Protein AF-A0A182SGY9-F1 (afdb_monomer)

Solvent-accessible surface area (backbone atoms only — not comparable to full-atom values): 6745 Å² total; per-residue (Å²): 107,71,70,58,49,56,53,47,51,25,61,76,68,74,33,86,80,70,82,75,78,95,70,86,82,78,58,48,47,58,57,53,61,46,77,78,48,73,33,46,42,73,57,39,40,70,78,35,72,86,53,88,77,85,48,70,60,40,77,43,67,43,76,79,42,77,45,97,60,75,47,82,40,84,84,65,85,75,90,68,86,71,57,68,69,58,49,55,50,52,55,52,50,49,56,52,50,55,52,53,55,53,66,74,75,108

Foldseek 3Di:
DVVVVLVVVCVLVVHPPDDDDPDDDPQWDFWDWDFPDKDAPVVCCVVCVSDDDPDRIDTDTHDTGTFPDTHGHDDDPDDDDDDPVVVVVRVVRRVVVVVVVVVVVD

Sequence (106 aa):
TVRELEHFYRKLYENDSIQFPTQYPSGCLLGCVAVKDCLPQEEYRKQHPNGESDSPFVFVCEEPQELPIRFPVKGDHKIYMLDSKIHQAAVKALQRLAKQNKQLED

Structure (mmCIF, N/CA/C/O backbone):
data_AF-A0A182SGY9-F1
#
_entry.id   AF-A0A182SGY9-F1
#
loop_
_atom_site.group_PDB
_atom_site.id
_atom_site.type_symbol
_atom_site.label_atom_id
_atom_site.label_alt_id
_atom_site.label_comp_id
_atom_site.label_asym_id
_atom_site.label_entity_id
_atom_site.label_seq_id
_atom_site.pdbx_PDB_ins_code
_atom_site.Cartn_x
_atom_site.Cartn_y
_atom_site.Cartn_z
_atom_site.occupancy
_atom_site.B_iso_or_equiv
_atom_site.auth_seq_id
_atom_site.auth_comp_id
_atom_site.auth_asym_id
_atom_site.auth_atom_id
_atom_site.pdbx_PDB_model_num
ATOM 1 N N . THR A 1 1 ? 8.182 -17.798 -0.888 1.00 90.31 1 THR A N 1
ATOM 2 C CA . THR A 1 1 ? 8.711 -17.287 -2.175 1.00 90.31 1 THR A CA 1
ATOM 3 C C . THR A 1 1 ? 7.640 -16.463 -2.868 1.00 90.31 1 THR A C 1
ATOM 5 O O . THR A 1 1 ? 6.483 -16.560 -2.481 1.00 90.31 1 THR A O 1
ATOM 8 N N . VAL A 1 2 ? 7.987 -15.659 -3.880 1.00 93.19 2 VAL A N 1
ATOM 9 C CA . VAL A 1 2 ? 6.994 -14.859 -4.630 1.00 93.19 2 VAL A CA 1
ATOM 10 C C . VAL A 1 2 ? 5.912 -15.749 -5.255 1.00 93.19 2 VAL A C 1
ATOM 12 O O . VAL A 1 2 ? 4.733 -15.492 -5.064 1.00 93.19 2 VAL A O 1
ATOM 15 N N . ARG A 1 3 ? 6.298 -16.861 -5.893 1.00 93.25 3 ARG A N 1
ATOM 16 C CA . ARG A 1 3 ? 5.356 -17.796 -6.539 1.00 93.25 3 ARG A CA 1
ATOM 17 C C . ARG A 1 3 ? 4.346 -18.415 -5.569 1.00 93.25 3 ARG A C 1
ATOM 19 O O . ARG A 1 3 ? 3.197 -18.634 -5.930 1.00 93.25 3 ARG A O 1
ATOM 26 N N . GLU A 1 4 ? 4.771 -18.708 -4.341 1.00 95.50 4 GLU A N 1
ATOM 27 C CA . GLU A 1 4 ? 3.866 -19.223 -3.304 1.00 95.50 4 GLU A CA 1
ATOM 28 C C . GLU A 1 4 ? 2.842 -18.167 -2.878 1.00 95.50 4 GLU A C 1
ATOM 30 O O . GLU A 1 4 ? 1.683 -18.516 -2.672 1.00 95.50 4 GLU A O 1
ATOM 35 N N . LEU A 1 5 ? 3.240 -16.889 -2.801 1.00 95.12 5 LEU A N 1
ATOM 36 C CA . LEU A 1 5 ? 2.315 -15.788 -2.516 1.00 95.12 5 LEU A CA 1
ATOM 37 C C . LEU A 1 5 ? 1.327 -15.568 -3.663 1.00 95.12 5 LEU A C 1
ATOM 39 O O . LEU A 1 5 ? 0.137 -15.434 -3.410 1.00 95.12 5 LEU A O 1
ATOM 43 N N . GLU A 1 6 ? 1.781 -15.593 -4.916 1.00 95.88 6 GLU A N 1
ATOM 44 C CA . GLU A 1 6 ? 0.884 -15.501 -6.078 1.00 95.88 6 GLU A CA 1
ATOM 45 C C . GLU A 1 6 ? -0.185 -16.607 -6.050 1.00 95.88 6 GLU A C 1
ATOM 47 O O . GLU A 1 6 ? -1.377 -16.351 -6.219 1.00 95.88 6 GLU A O 1
ATOM 52 N N . HIS A 1 7 ? 0.230 -17.848 -5.772 1.00 95.44 7 HIS A N 1
ATOM 53 C CA . HIS A 1 7 ? -0.689 -18.979 -5.634 1.00 95.44 7 HIS A CA 1
ATOM 54 C C . HIS A 1 7 ? -1.640 -18.830 -4.444 1.00 95.44 7 HIS A C 1
ATOM 56 O O . HIS A 1 7 ? -2.824 -19.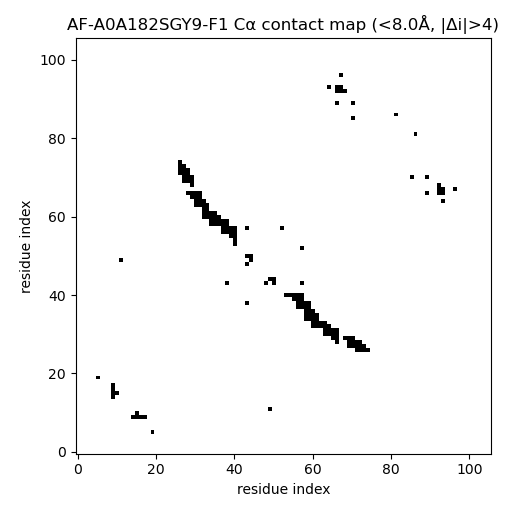146 -4.551 1.00 95.44 7 HIS A O 1
ATOM 62 N N . PHE A 1 8 ? -1.133 -18.341 -3.312 1.00 95.19 8 PHE A N 1
ATOM 63 C CA . PHE A 1 8 ? -1.940 -18.045 -2.134 1.00 95.19 8 PHE A CA 1
ATOM 64 C C . PHE A 1 8 ? -3.041 -17.027 -2.457 1.00 95.19 8 PHE A C 1
ATOM 66 O O . PHE A 1 8 ? -4.203 -17.294 -2.171 1.00 95.19 8 PHE A O 1
ATOM 73 N N . TYR A 1 9 ? -2.707 -15.919 -3.124 1.00 95.50 9 TYR A N 1
ATOM 74 C CA . TYR A 1 9 ? -3.670 -14.871 -3.467 1.00 95.50 9 TYR A CA 1
ATOM 75 C C . TYR A 1 9 ? -4.735 -15.320 -4.468 1.00 95.50 9 TYR A C 1
ATOM 77 O O . TYR A 1 9 ? -5.902 -14.970 -4.301 1.00 95.50 9 TYR A O 1
ATOM 85 N N . ARG A 1 10 ? -4.373 -16.136 -5.469 1.00 96.00 10 ARG A N 1
ATOM 86 C CA . ARG A 1 10 ? -5.366 -16.742 -6.379 1.00 96.00 10 ARG A CA 1
ATOM 87 C C . ARG A 1 10 ? -6.394 -17.571 -5.622 1.00 96.00 10 ARG A C 1
ATOM 89 O O . ARG A 1 10 ? -7.581 -17.479 -5.908 1.00 96.00 10 ARG A O 1
ATOM 96 N N . LYS A 1 11 ? -5.946 -18.346 -4.632 1.00 95.06 11 LYS A N 1
ATOM 97 C CA . LYS A 1 11 ? -6.834 -19.144 -3.780 1.00 95.06 11 LYS A CA 1
ATOM 98 C C . LYS A 1 11 ? -7.665 -18.289 -2.834 1.00 95.06 11 LYS A C 1
ATOM 100 O O . LYS A 1 11 ? -8.854 -18.540 -2.709 1.00 95.06 11 LYS A O 1
ATOM 105 N N . LEU A 1 12 ? -7.049 -17.303 -2.184 1.00 94.12 12 LEU A N 1
ATOM 106 C CA . LEU A 1 12 ? -7.710 -16.435 -1.209 1.00 94.12 12 LEU A CA 1
ATOM 107 C C . LEU A 1 12 ? -8.898 -15.686 -1.822 1.00 94.12 12 LEU A C 1
ATOM 109 O O . LEU A 1 12 ? -9.946 -15.571 -1.195 1.00 94.12 12 LEU A O 1
ATOM 113 N N . TYR A 1 13 ? -8.725 -15.196 -3.049 1.00 93.19 13 TYR A N 1
ATOM 114 C CA . TYR A 1 13 ? -9.752 -14.469 -3.793 1.00 93.19 13 TYR A CA 1
ATOM 115 C C . TYR A 1 13 ? -10.560 -15.350 -4.752 1.00 93.19 13 TYR A C 1
ATOM 117 O O . TYR A 1 13 ? -11.356 -14.816 -5.520 1.00 93.19 13 TYR A O 1
ATOM 125 N N . GLU A 1 14 ? -10.331 -16.667 -4.746 1.00 94.81 14 GLU A N 1
ATOM 126 C CA . GLU A 1 14 ? -10.980 -17.631 -5.645 1.00 94.81 14 GLU A CA 1
ATOM 127 C C . GLU A 1 14 ? -10.925 -17.200 -7.126 1.00 94.81 14 GLU A C 1
ATOM 129 O O . GLU A 1 14 ? -11.888 -17.325 -7.883 1.00 94.81 14 GLU A O 1
ATOM 134 N N . ASN A 1 15 ? -9.781 -16.653 -7.548 1.00 95.56 15 ASN A N 1
ATOM 135 C CA . ASN A 1 15 ? -9.612 -16.047 -8.861 1.00 95.56 15 ASN A CA 1
ATOM 136 C C . ASN A 1 15 ? -8.245 -16.378 -9.477 1.00 95.56 15 ASN A C 1
ATOM 138 O O . ASN A 1 15 ? -7.231 -15.734 -9.200 1.00 95.56 15 ASN A O 1
ATOM 142 N N . ASP A 1 16 ? -8.237 -17.340 -10.400 1.00 94.38 16 ASP A N 1
ATOM 143 C CA . ASP A 1 16 ? -7.026 -17.759 -11.115 1.00 94.38 16 ASP A CA 1
ATOM 144 C C . ASP A 1 16 ? -6.549 -16.750 -12.171 1.00 94.38 16 ASP A C 1
ATOM 146 O O . ASP A 1 16 ? -5.389 -16.785 -12.588 1.00 94.38 16 ASP A O 1
ATOM 150 N N . SER A 1 17 ? -7.414 -15.816 -12.580 1.00 95.81 17 SER A N 1
ATOM 151 C CA . SER A 1 17 ? -7.101 -14.791 -13.582 1.00 95.81 17 SER A CA 1
ATOM 152 C C . SER A 1 17 ? -6.367 -13.571 -13.020 1.00 95.81 17 SER A C 1
ATOM 154 O O . SER A 1 17 ? -5.984 -12.692 -13.800 1.00 95.81 17 SER A O 1
ATOM 156 N N . ILE A 1 18 ? -6.128 -13.523 -11.699 1.00 94.88 18 ILE A N 1
ATOM 157 C CA . ILE A 1 18 ? -5.337 -12.460 -11.068 1.00 94.88 18 ILE A CA 1
ATOM 158 C C . ILE A 1 18 ? -3.976 -12.369 -11.758 1.00 94.88 18 ILE A C 1
ATOM 160 O O . ILE A 1 18 ? -3.207 -13.338 -11.831 1.00 94.88 18 ILE A O 1
ATOM 164 N N . GLN A 1 19 ? -3.701 -11.170 -12.264 1.00 94.19 19 GLN A N 1
ATOM 165 C CA . GLN A 1 19 ? -2.421 -10.807 -12.842 1.00 94.19 19 GLN A CA 1
ATOM 166 C C . GLN A 1 19 ? -1.503 -10.306 -11.736 1.00 94.19 19 GLN A C 1
ATOM 168 O O . GLN A 1 19 ? -1.905 -9.502 -10.895 1.00 94.19 19 GLN A O 1
ATOM 173 N N . PHE A 1 20 ? -0.260 -10.771 -11.762 1.00 95.44 20 PHE A N 1
ATOM 174 C CA . PHE A 1 20 ? 0.769 -10.353 -10.822 1.00 95.44 20 PHE A CA 1
ATOM 175 C C . PHE A 1 20 ? 1.842 -9.533 -11.539 1.00 95.44 20 PHE A C 1
ATOM 177 O O . PHE A 1 20 ? 2.049 -9.707 -12.746 1.00 95.44 20 PHE A O 1
ATOM 184 N N . PRO A 1 21 ? 2.539 -8.638 -10.822 1.00 93.88 21 PRO A N 1
ATOM 185 C CA . PRO A 1 21 ? 3.669 -7.915 -11.381 1.00 93.88 21 PRO A CA 1
ATOM 186 C C . PRO A 1 21 ? 4.741 -8.869 -11.914 1.00 93.88 21 PRO A C 1
ATOM 188 O O . PRO A 1 21 ? 5.117 -9.839 -11.266 1.00 93.88 21 PRO A O 1
ATOM 191 N N . THR A 1 22 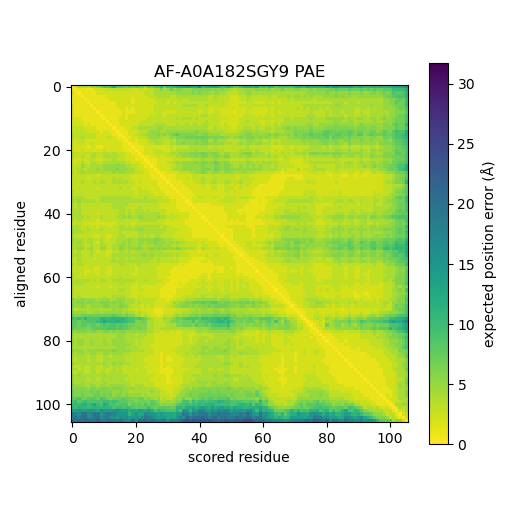? 5.317 -8.546 -13.071 1.00 91.94 22 THR A N 1
ATOM 192 C CA . THR A 1 22 ? 6.463 -9.296 -13.612 1.00 91.94 22 THR A CA 1
ATOM 193 C C . THR A 1 22 ? 7.765 -9.006 -12.861 1.00 91.94 22 THR A C 1
ATOM 195 O O . THR A 1 22 ? 8.745 -9.736 -13.012 1.00 91.94 22 THR A O 1
ATOM 198 N N . GLN A 1 23 ? 7.800 -7.927 -12.071 1.00 91.38 23 GLN A N 1
ATOM 199 C CA . GLN A 1 23 ? 8.973 -7.457 -11.336 1.00 91.38 23 GLN A CA 1
ATOM 200 C C . GLN A 1 23 ? 8.576 -6.906 -9.962 1.00 91.38 23 GLN A C 1
ATOM 202 O O . GLN A 1 23 ? 7.562 -6.223 -9.829 1.00 91.38 23 GLN A O 1
ATOM 207 N N . TYR A 1 24 ? 9.438 -7.135 -8.966 1.00 92.44 24 TYR A N 1
ATOM 208 C CA . TYR A 1 24 ? 9.270 -6.691 -7.577 1.00 92.44 24 TYR A CA 1
ATOM 209 C C . TYR A 1 24 ? 10.466 -5.821 -7.158 1.00 92.44 24 TYR A C 1
ATOM 211 O O . TYR A 1 24 ? 11.384 -6.308 -6.493 1.00 92.44 24 TYR A O 1
ATOM 219 N N . PRO A 1 25 ? 10.528 -4.554 -7.610 1.00 92.31 25 PRO A N 1
ATOM 220 C CA . PRO A 1 25 ? 11.674 -3.692 -7.349 1.00 92.31 25 PRO A CA 1
ATOM 221 C C . PRO A 1 25 ? 11.755 -3.288 -5.871 1.00 92.31 25 PRO A C 1
ATOM 223 O O . PRO A 1 25 ? 10.745 -3.066 -5.207 1.00 92.31 25 PRO A O 1
ATOM 226 N N . SER A 1 26 ? 12.977 -3.124 -5.369 1.00 92.19 26 SER A N 1
ATOM 227 C CA . SER A 1 26 ? 13.256 -2.628 -4.018 1.00 92.19 26 SER A CA 1
ATOM 228 C C . SER A 1 26 ? 13.701 -1.164 -4.036 1.00 92.19 26 SER A C 1
ATOM 230 O O . SER A 1 26 ? 14.383 -0.742 -4.968 1.00 92.19 26 SER A O 1
ATOM 232 N N . GLY A 1 27 ? 13.394 -0.403 -2.981 1.00 93.06 27 GLY A N 1
ATOM 233 C CA . GLY A 1 27 ? 13.892 0.973 -2.825 1.00 93.06 27 GLY A CA 1
ATOM 234 C C . GLY A 1 27 ? 13.231 1.992 -3.759 1.00 93.06 27 GLY A C 1
ATOM 235 O O . GLY A 1 27 ? 13.864 2.961 -4.181 1.00 93.06 27 GLY A O 1
ATOM 236 N N . CYS A 1 28 ? 11.964 1.775 -4.117 1.00 94.88 28 CYS A N 1
ATOM 237 C CA . CYS A 1 28 ? 11.199 2.720 -4.921 1.00 94.88 28 CYS A CA 1
ATOM 238 C C . CYS A 1 28 ? 9.750 2.850 -4.441 1.00 94.88 28 CYS A C 1
ATOM 240 O O . CYS A 1 28 ? 9.196 1.937 -3.829 1.00 94.88 28 CYS A O 1
ATOM 242 N N . LEU A 1 29 ? 9.152 4.009 -4.710 1.00 95.94 29 LEU A N 1
ATOM 243 C CA . LEU A 1 29 ? 7.748 4.282 -4.444 1.00 95.94 29 LEU A CA 1
ATOM 244 C C . LEU A 1 29 ? 6.900 3.620 -5.535 1.00 95.94 29 LEU A C 1
ATOM 246 O O . LEU A 1 29 ? 7.053 3.935 -6.718 1.00 95.94 29 LEU A O 1
ATOM 250 N N . LEU A 1 30 ? 6.024 2.700 -5.127 1.00 95.38 30 LEU A N 1
ATOM 251 C CA . LEU A 1 30 ? 5.213 1.891 -6.042 1.00 95.38 30 LEU A CA 1
ATOM 252 C C . LEU A 1 30 ? 3.882 2.546 -6.408 1.00 95.38 30 LEU A C 1
ATOM 254 O O . LEU A 1 30 ? 3.431 2.405 -7.540 1.00 95.38 30 LEU A O 1
ATOM 258 N N . GLY A 1 31 ? 3.258 3.240 -5.461 1.00 96.06 31 GLY A N 1
ATOM 259 C CA . GLY A 1 31 ? 1.869 3.663 -5.568 1.00 96.06 31 GLY A CA 1
ATOM 260 C C . GLY A 1 31 ? 1.354 4.281 -4.276 1.00 96.06 31 GLY A C 1
ATOM 261 O O . GLY A 1 31 ? 2.139 4.655 -3.400 1.00 96.06 31 GLY A O 1
ATOM 262 N N . CYS A 1 32 ? 0.036 4.352 -4.154 1.00 96.56 32 CYS A N 1
ATOM 263 C CA . CYS A 1 32 ? -0.652 4.737 -2.931 1.00 96.56 32 CYS A CA 1
ATOM 264 C C . CYS A 1 32 ? -1.951 3.950 -2.750 1.00 96.56 32 CYS A C 1
ATOM 266 O O . CYS A 1 32 ? -2.472 3.345 -3.684 1.00 96.56 32 CYS A O 1
ATOM 268 N N . VAL A 1 33 ? -2.453 3.978 -1.522 1.00 97.88 33 VAL A N 1
ATOM 269 C CA . VAL A 1 33 ? -3.747 3.434 -1.111 1.00 97.88 33 VAL A CA 1
ATOM 270 C C . VAL A 1 33 ? -4.413 4.446 -0.185 1.00 97.88 33 VAL A C 1
ATOM 272 O O . VAL A 1 33 ? -3.724 5.232 0.474 1.00 97.88 33 VAL A O 1
ATOM 275 N N . ALA A 1 34 ? -5.736 4.412 -0.102 1.00 97.81 34 ALA A N 1
ATOM 276 C CA . ALA A 1 34 ? -6.482 5.142 0.908 1.00 97.81 34 ALA A CA 1
ATOM 277 C C . ALA A 1 34 ? -6.623 4.268 2.161 1.00 97.81 34 ALA A C 1
ATOM 279 O O . ALA A 1 34 ? -7.284 3.233 2.122 1.00 97.81 34 ALA A O 1
ATOM 280 N N . VAL A 1 35 ? -6.016 4.676 3.279 1.00 97.75 35 VAL A N 1
ATOM 281 C CA . VAL A 1 35 ? -6.218 4.006 4.574 1.00 97.75 35 VAL A CA 1
ATOM 282 C C . VAL A 1 35 ? -7.581 4.426 5.117 1.00 97.75 35 VAL A C 1
ATOM 284 O O . VAL A 1 35 ? -7.783 5.605 5.409 1.00 97.75 35 VAL A O 1
ATOM 287 N N . LYS A 1 36 ? -8.520 3.483 5.217 1.00 97.44 36 LYS A N 1
ATOM 288 C CA . LYS A 1 36 ? -9.879 3.739 5.714 1.00 97.44 36 LYS A CA 1
ATOM 289 C C . LYS A 1 36 ? -9.987 3.495 7.212 1.00 97.44 36 LYS A C 1
ATOM 291 O O . LYS A 1 36 ? -10.634 4.280 7.895 1.00 97.44 36 LYS A O 1
ATOM 296 N N . ASP A 1 37 ? -9.324 2.450 7.709 1.00 97.06 37 ASP A N 1
ATOM 297 C CA . ASP A 1 37 ? -9.364 2.085 9.125 1.00 97.06 37 ASP A CA 1
ATOM 298 C C . ASP A 1 37 ? -8.077 1.379 9.591 1.00 97.06 37 ASP A C 1
ATOM 300 O O . ASP A 1 37 ? -7.265 0.918 8.783 1.00 97.06 37 ASP A O 1
ATOM 304 N N . CYS A 1 38 ? -7.897 1.290 10.907 1.00 97.75 38 CYS A N 1
ATOM 305 C CA . CYS A 1 38 ? -6.870 0.508 11.583 1.00 97.75 38 CYS A CA 1
ATOM 306 C C . CYS A 1 38 ? -7.523 -0.309 12.702 1.00 97.75 38 CYS A C 1
ATOM 308 O O . CYS A 1 38 ? -7.738 0.191 13.808 1.00 97.75 38 CYS A O 1
ATOM 310 N N . LEU A 1 39 ? -7.828 -1.571 12.410 1.00 98.19 39 LEU A N 1
ATOM 311 C CA . LEU A 1 39 ? -8.610 -2.424 13.300 1.00 98.19 39 LEU A CA 1
ATOM 312 C C . LEU A 1 39 ? -7.705 -3.315 14.160 1.00 98.19 39 LEU A C 1
ATOM 314 O O . LEU A 1 39 ? -6.737 -3.875 13.636 1.00 98.19 39 LEU A O 1
ATOM 318 N N . PRO A 1 40 ? -8.009 -3.519 15.455 1.00 98.31 40 PRO A N 1
ATOM 319 C CA . PRO A 1 40 ? -7.398 -4.595 16.223 1.00 98.31 40 PRO A CA 1
ATOM 320 C C . PRO A 1 40 ? -7.802 -5.956 15.639 1.00 98.31 40 PRO A C 1
ATOM 322 O O . PRO A 1 40 ? -8.882 -6.109 15.063 1.00 98.31 40 PRO A O 1
ATOM 325 N N . GLN A 1 41 ? -6.954 -6.967 15.826 1.00 97.81 41 GLN A N 1
ATOM 326 C CA . GLN A 1 41 ? -7.103 -8.255 15.139 1.00 97.81 41 GLN A CA 1
ATOM 327 C C . GLN A 1 41 ? -8.466 -8.935 15.355 1.00 97.81 41 GLN A C 1
ATOM 329 O O . GLN A 1 41 ? -9.007 -9.542 14.432 1.00 97.81 41 GLN A O 1
ATOM 334 N N . GLU A 1 42 ? -9.056 -8.823 16.549 1.00 97.31 42 GLU A N 1
ATOM 335 C CA . GLU A 1 42 ? -10.374 -9.405 16.829 1.00 97.31 42 GLU A CA 1
ATOM 336 C C . GLU A 1 42 ? -11.485 -8.770 15.973 1.00 97.31 42 GLU A C 1
ATOM 338 O O . GLU A 1 42 ? -12.357 -9.471 15.460 1.00 97.31 42 GLU A O 1
ATOM 343 N N . GLU A 1 43 ? -11.453 -7.450 15.788 1.00 97.88 43 GLU A N 1
ATOM 344 C CA . GLU A 1 43 ? -12.434 -6.728 14.974 1.00 97.88 43 GLU A CA 1
ATOM 345 C C . GLU A 1 43 ? -12.183 -6.939 13.484 1.00 97.88 43 GLU A C 1
ATOM 347 O O . GLU A 1 43 ? -13.130 -7.201 12.738 1.00 97.88 43 GLU A O 1
ATOM 352 N N . TYR A 1 44 ? -10.912 -6.921 13.067 1.00 98.00 44 TYR A N 1
ATOM 353 C CA . TYR A 1 44 ? -10.520 -7.237 11.696 1.00 98.00 44 TYR A CA 1
ATOM 354 C C . TYR A 1 44 ? -11.063 -8.603 11.270 1.00 98.00 44 TYR A C 1
ATOM 356 O O . TYR A 1 44 ? -11.685 -8.710 10.220 1.00 98.00 44 TYR A O 1
ATOM 364 N N . ARG A 1 45 ? -10.929 -9.636 12.111 1.00 97.06 45 ARG A N 1
ATOM 365 C CA . ARG A 1 45 ? -11.442 -10.985 11.818 1.00 97.06 45 ARG A CA 1
ATOM 366 C C . ARG A 1 45 ? -12.969 -11.071 11.781 1.00 97.06 45 ARG A C 1
ATOM 368 O O . ARG A 1 45 ? -13.498 -11.910 11.062 1.00 97.06 45 ARG A O 1
ATOM 375 N N . LYS A 1 46 ? -13.693 -10.218 12.513 1.00 97.38 46 LYS A N 1
ATOM 376 C CA . LYS A 1 46 ? -15.165 -10.158 12.429 1.00 97.38 46 LYS A CA 1
ATOM 377 C C . LYS A 1 46 ? -15.626 -9.563 11.096 1.00 97.38 46 LYS A C 1
ATOM 379 O O . LYS A 1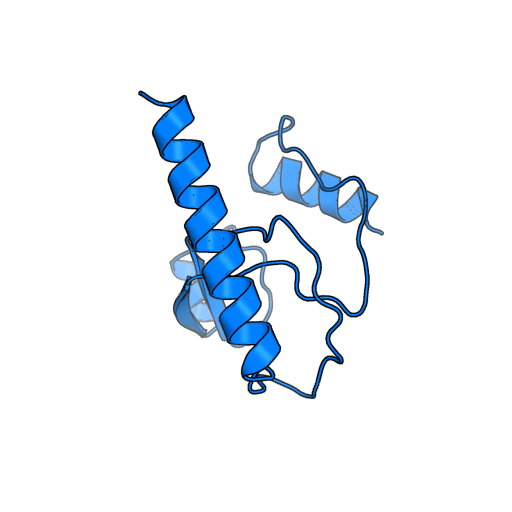 46 ? -16.573 -10.074 10.508 1.00 97.38 46 LYS A O 1
ATOM 384 N N . GLN A 1 47 ? -14.964 -8.502 10.631 1.00 96.62 47 GLN A N 1
ATOM 385 C CA . GLN A 1 47 ? -15.324 -7.798 9.391 1.00 96.62 47 GLN A CA 1
ATOM 386 C C . GLN A 1 47 ? -14.759 -8.477 8.135 1.00 96.62 47 GLN A C 1
ATOM 388 O O . GLN A 1 47 ? -15.414 -8.527 7.097 1.00 96.62 47 GLN A O 1
ATOM 393 N N . HIS A 1 48 ? -13.569 -9.061 8.254 1.00 95.62 48 HIS A N 1
ATOM 394 C CA . HIS A 1 48 ? -12.857 -9.785 7.209 1.00 95.62 48 HIS A CA 1
ATOM 395 C C . HIS A 1 48 ? -12.489 -11.193 7.713 1.00 95.62 48 HIS A C 1
ATOM 397 O O . HIS A 1 48 ? -11.321 -11.459 8.012 1.00 95.62 48 HIS A O 1
ATOM 403 N N . PRO A 1 49 ? -13.457 -12.129 7.805 1.00 94.38 49 PRO A N 1
ATOM 404 C CA . PRO A 1 49 ? -13.204 -13.489 8.295 1.00 94.38 49 PRO A CA 1
ATOM 405 C C . PRO A 1 49 ? -12.078 -14.199 7.539 1.00 94.38 49 PRO A C 1
ATOM 407 O O . PRO A 1 49 ? -11.204 -14.817 8.147 1.00 94.38 49 PRO A O 1
ATOM 410 N N . ASN A 1 50 ? -12.047 -14.003 6.220 1.00 91.56 50 ASN A N 1
ATOM 411 C CA . ASN A 1 50 ? -11.033 -14.540 5.315 1.00 91.56 50 ASN A CA 1
ATOM 412 C C . ASN A 1 50 ? -9.883 -13.550 5.064 1.00 91.56 50 ASN A C 1
ATOM 414 O O . ASN A 1 50 ? -9.172 -13.670 4.075 1.00 91.56 50 ASN A O 1
ATOM 418 N N . GLY A 1 51 ? -9.718 -12.535 5.915 1.00 92.19 51 GLY A N 1
ATOM 419 C CA . GLY A 1 51 ? -8.629 -11.573 5.808 1.00 92.19 51 GLY A CA 1
ATOM 420 C C . GLY A 1 51 ? -7.257 -12.242 5.918 1.00 92.19 51 GLY A C 1
ATOM 421 O O . GLY A 1 51 ? -7.080 -13.225 6.638 1.00 92.19 51 GLY A O 1
ATOM 422 N N . GLU A 1 52 ? -6.268 -11.717 5.209 1.00 93.56 52 GLU A N 1
ATOM 423 C CA . GLU A 1 52 ? -4.933 -12.320 5.156 1.00 93.56 52 GLU A CA 1
ATOM 424 C C . GLU A 1 52 ? -4.030 -11.966 6.338 1.00 93.56 52 GLU A C 1
ATOM 426 O O . GLU A 1 52 ? -3.057 -12.666 6.603 1.00 93.56 52 GLU A O 1
ATOM 431 N N . SER A 1 53 ? -4.312 -10.855 7.022 1.00 95.31 53 SER A N 1
ATOM 432 C CA . SER A 1 53 ? -3.388 -10.306 8.009 1.00 95.31 53 SER A CA 1
ATOM 433 C C . SER A 1 53 ? -3.518 -10.998 9.363 1.00 95.31 53 SER A C 1
ATOM 435 O O . SER A 1 53 ? -4.614 -11.156 9.904 1.00 95.31 53 SER A O 1
ATOM 437 N N . ASP A 1 54 ? -2.366 -11.324 9.945 1.00 94.81 54 ASP A N 1
ATOM 438 C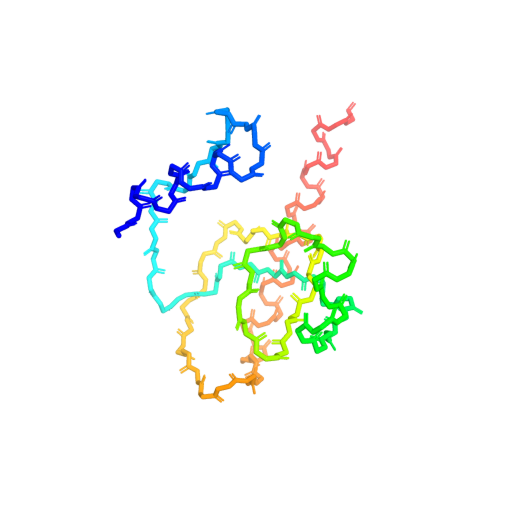 CA . ASP A 1 54 ? -2.221 -11.814 11.321 1.00 94.81 54 ASP A CA 1
ATOM 439 C C . ASP A 1 54 ? -1.601 -10.770 12.264 1.00 94.81 54 ASP A C 1
ATOM 441 O O . ASP A 1 54 ? -1.184 -11.082 13.380 1.00 94.81 54 ASP A O 1
ATOM 445 N N . SER A 1 55 ? -1.523 -9.512 11.822 1.00 96.50 55 SER A N 1
ATOM 446 C CA . SER A 1 55 ? -0.973 -8.424 12.636 1.00 96.50 55 SER A CA 1
ATOM 447 C C . SER A 1 55 ? -1.918 -8.055 13.786 1.00 96.50 55 SER A C 1
ATOM 449 O O . SER A 1 55 ? -3.131 -8.097 13.615 1.00 96.50 55 SER A O 1
ATOM 451 N N . PRO A 1 56 ? -1.406 -7.618 14.953 1.00 97.62 56 PRO A N 1
ATOM 452 C CA . PRO A 1 56 ? -2.257 -7.226 16.082 1.00 97.62 56 PRO A CA 1
ATOM 453 C C . PRO A 1 56 ? -3.164 -6.026 15.765 1.00 97.62 56 PRO A C 1
ATOM 455 O O . PRO A 1 56 ? -4.252 -5.921 16.327 1.00 97.62 56 PRO A O 1
ATOM 458 N N . PHE A 1 57 ? -2.714 -5.153 14.859 1.00 97.88 57 PHE A N 1
ATOM 459 C CA . PHE A 1 57 ? -3.484 -4.062 14.269 1.00 97.88 57 PHE A CA 1
ATOM 460 C C . PHE A 1 57 ? -3.319 -4.106 12.751 1.00 97.88 57 PHE A C 1
ATOM 462 O O . PHE A 1 57 ? -2.191 -4.209 12.258 1.00 97.88 57 PHE A O 1
ATOM 469 N N . VAL A 1 58 ? -4.428 -4.037 12.020 1.00 98.19 58 VAL A N 1
ATOM 470 C CA . VAL A 1 58 ? -4.474 -4.206 10.567 1.00 98.19 58 VAL A CA 1
ATOM 471 C C . VAL A 1 58 ? -4.998 -2.935 9.916 1.00 98.19 58 VAL A C 1
ATOM 473 O O . VAL A 1 58 ? -6.103 -2.490 10.219 1.00 98.19 58 VAL A O 1
ATOM 476 N N . PHE A 1 59 ? -4.221 -2.368 8.991 1.00 98.00 59 PHE A N 1
ATOM 477 C CA . PHE A 1 59 ? -4.715 -1.296 8.133 1.00 98.00 59 PHE A CA 1
ATOM 478 C C . PHE A 1 59 ? -5.651 -1.860 7.070 1.00 98.00 59 PHE A C 1
ATOM 480 O O . PHE A 1 59 ? -5.260 -2.722 6.282 1.00 98.00 59 PHE A O 1
ATOM 487 N N . VAL A 1 60 ? -6.872 -1.335 7.035 1.00 97.19 60 VAL A N 1
ATOM 488 C CA . VAL A 1 60 ? -7.826 -1.584 5.958 1.00 97.19 60 VAL A CA 1
ATOM 489 C C . VAL A 1 60 ? -7.628 -0.494 4.916 1.00 97.19 60 VAL A C 1
ATOM 491 O O . VAL A 1 60 ? -7.826 0.696 5.180 1.00 97.19 60 VAL A O 1
ATOM 494 N N . CYS A 1 61 ? -7.184 -0.913 3.738 1.00 97.06 61 CYS A N 1
ATOM 495 C CA . CYS A 1 61 ? -6.809 -0.036 2.642 1.00 97.06 61 CYS A CA 1
ATOM 496 C C . CYS A 1 61 ? -7.728 -0.267 1.446 1.00 97.06 61 CYS A C 1
ATOM 498 O O . CYS A 1 61 ? -8.038 -1.404 1.102 1.00 97.06 61 CYS A O 1
ATOM 500 N N . GLU A 1 62 ? -8.096 0.816 0.775 1.00 96.81 62 GLU A N 1
ATOM 501 C CA . GLU A 1 62 ? -8.892 0.797 -0.450 1.00 96.81 62 GLU A CA 1
ATOM 502 C C . GLU A 1 62 ? -8.210 1.622 -1.544 1.00 96.81 62 GLU A C 1
ATOM 504 O O . GLU A 1 62 ? -7.182 2.264 -1.315 1.00 96.81 62 GLU A O 1
ATOM 509 N N . GLU A 1 63 ? -8.805 1.610 -2.738 1.00 96.12 63 GLU A N 1
ATOM 510 C CA . GLU A 1 63 ? -8.386 2.433 -3.878 1.00 96.12 63 GLU A CA 1
ATOM 511 C C . GLU A 1 63 ? -6.879 2.295 -4.192 1.00 96.12 63 GLU A C 1
ATOM 513 O O . GLU A 1 63 ? -6.150 3.291 -4.191 1.00 96.12 63 GLU A O 1
ATOM 518 N N . PRO A 1 64 ? -6.367 1.070 -4.439 1.00 95.94 64 PRO A N 1
ATOM 519 C CA . PRO A 1 64 ? -4.968 0.892 -4.795 1.00 95.94 64 PRO A CA 1
ATOM 520 C C . PRO A 1 64 ? -4.667 1.557 -6.139 1.00 95.94 64 PRO A C 1
ATOM 522 O O . PRO A 1 64 ? -5.283 1.256 -7.160 1.00 95.94 64 PRO A O 1
ATOM 525 N N . GLN A 1 65 ? -3.689 2.459 -6.134 1.00 95.62 65 GLN A N 1
ATOM 526 C CA . GLN A 1 65 ? -3.236 3.188 -7.312 1.00 95.62 65 GLN A CA 1
ATOM 527 C C . GLN A 1 65 ? -1.747 2.959 -7.529 1.00 95.62 65 GLN A C 1
ATOM 529 O O . GLN A 1 65 ? -0.906 3.415 -6.751 1.00 95.62 65 GLN A O 1
ATOM 534 N N . GLU A 1 66 ? -1.413 2.269 -8.614 1.00 94.81 66 GLU A N 1
ATOM 535 C CA . GLU A 1 66 ? -0.031 2.081 -9.032 1.00 94.81 66 GLU A CA 1
ATOM 536 C C . GLU A 1 66 ? 0.498 3.326 -9.758 1.00 94.81 66 GLU A C 1
ATOM 538 O O . GLU A 1 66 ? -0.167 3.912 -10.615 1.00 94.81 66 GLU A O 1
ATOM 543 N N . LEU A 1 67 ? 1.722 3.738 -9.424 1.00 95.44 67 LEU A N 1
ATOM 544 C CA . LEU A 1 67 ? 2.400 4.815 -10.132 1.00 95.44 67 LEU A CA 1
ATOM 545 C C . LEU A 1 67 ? 2.937 4.320 -11.483 1.00 95.44 67 LEU A C 1
ATOM 547 O O . LEU A 1 67 ? 3.629 3.302 -11.526 1.00 95.44 67 LEU A O 1
ATOM 551 N N . PRO A 1 68 ? 2.764 5.099 -12.569 1.00 92.81 68 PRO A N 1
ATOM 552 C CA . PRO A 1 68 ? 3.303 4.748 -13.885 1.00 92.81 68 PRO A CA 1
ATOM 553 C C . PRO A 1 68 ? 4.835 4.884 -13.962 1.00 92.81 68 PRO A C 1
ATOM 555 O O . PRO A 1 68 ? 5.450 4.482 -14.945 1.00 92.81 68 PRO A O 1
ATOM 558 N N . ILE A 1 69 ? 5.464 5.489 -12.946 1.00 92.44 69 ILE A N 1
ATOM 559 C CA . ILE A 1 69 ? 6.910 5.710 -12.851 1.00 92.44 69 ILE A CA 1
ATOM 560 C C . ILE A 1 69 ? 7.356 5.373 -11.427 1.00 92.44 69 ILE A C 1
ATOM 562 O O . ILE A 1 69 ? 6.714 5.771 -10.456 1.00 92.44 69 ILE A O 1
ATOM 566 N N . ARG A 1 70 ? 8.488 4.677 -11.296 1.00 92.75 70 ARG A N 1
ATOM 567 C CA . ARG A 1 70 ? 9.087 4.333 -10.002 1.00 92.75 70 ARG A CA 1
ATOM 568 C C . ARG A 1 70 ? 10.012 5.453 -9.536 1.00 92.75 70 ARG A C 1
ATOM 570 O O . ARG A 1 70 ? 11.057 5.686 -10.141 1.00 92.75 70 ARG A O 1
ATOM 577 N N . PHE A 1 71 ? 9.654 6.134 -8.451 1.00 94.75 71 PHE A N 1
ATOM 578 C CA . PHE A 1 71 ? 10.540 7.124 -7.834 1.00 94.75 71 PHE A CA 1
ATOM 579 C C . PHE A 1 71 ? 11.489 6.429 -6.857 1.00 94.75 71 PHE A C 1
ATOM 581 O O . PHE A 1 71 ? 11.003 5.703 -5.989 1.00 94.75 71 PHE A O 1
ATOM 588 N N . PRO A 1 72 ? 12.815 6.625 -6.949 1.00 94.94 72 PRO A N 1
ATOM 589 C CA . PRO A 1 72 ? 13.734 6.061 -5.972 1.00 94.94 72 PRO A CA 1
ATOM 590 C C . PRO A 1 72 ? 13.479 6.708 -4.608 1.00 94.94 72 PRO A C 1
ATOM 592 O O . PRO A 1 72 ? 13.507 7.931 -4.478 1.00 94.94 72 PRO A O 1
ATOM 595 N N . VAL A 1 73 ? 13.230 5.885 -3.592 1.00 94.00 73 VAL A N 1
ATOM 596 C CA . VAL A 1 73 ? 13.046 6.339 -2.210 1.00 94.00 73 VAL A CA 1
ATOM 597 C C . VAL A 1 73 ? 13.866 5.460 -1.286 1.00 94.00 73 VAL A C 1
ATOM 599 O O . VAL A 1 73 ? 13.927 4.240 -1.443 1.00 94.00 73 VAL A O 1
ATOM 602 N N . LYS A 1 74 ? 14.483 6.081 -0.286 1.00 88.56 74 LYS A N 1
ATOM 603 C CA . LYS A 1 74 ? 15.034 5.343 0.841 1.00 88.56 74 LYS A CA 1
ATOM 604 C C . LYS A 1 74 ? 13.894 5.143 1.834 1.00 88.56 74 LYS A C 1
ATOM 606 O O . LYS A 1 74 ? 13.335 6.126 2.311 1.00 88.56 74 LYS A O 1
ATOM 611 N N . GLY A 1 75 ? 13.519 3.890 2.079 1.00 85.88 75 GLY A N 1
ATOM 612 C CA . GLY A 1 75 ? 12.599 3.567 3.167 1.00 85.88 75 GLY A CA 1
ATOM 613 C C . GLY A 1 75 ? 13.168 4.047 4.501 1.00 85.88 75 GLY A C 1
ATOM 614 O O . GLY A 1 75 ? 14.389 4.045 4.681 1.00 85.88 75 GLY A O 1
ATOM 615 N N . ASP A 1 76 ? 12.293 4.446 5.416 1.00 90.69 76 ASP A N 1
ATOM 616 C CA . ASP A 1 76 ? 12.651 4.809 6.786 1.00 90.69 76 ASP A CA 1
ATOM 617 C C . ASP A 1 76 ? 11.808 4.003 7.787 1.00 90.69 76 ASP A C 1
ATOM 619 O O . ASP A 1 76 ? 10.862 3.304 7.419 1.00 90.69 76 ASP A O 1
ATOM 623 N N . HIS A 1 77 ? 12.188 4.040 9.059 1.00 93.44 77 HIS A N 1
ATOM 624 C CA . HIS A 1 77 ? 11.549 3.261 10.106 1.00 93.44 77 HIS A CA 1
ATOM 625 C C . HIS A 1 77 ? 10.108 3.736 10.364 1.00 93.44 77 HIS A C 1
ATOM 627 O O . HIS A 1 77 ? 9.878 4.888 10.729 1.00 93.44 77 HIS A O 1
ATOM 633 N N . LYS A 1 78 ? 9.147 2.802 10.271 1.00 95.00 78 LYS A N 1
ATOM 634 C CA . LYS A 1 78 ? 7.696 3.026 10.451 1.00 95.00 78 LYS A CA 1
ATOM 635 C C . LYS A 1 78 ? 7.117 3.983 9.394 1.00 95.00 78 LYS A C 1
ATOM 637 O O . LYS A 1 78 ? 7.606 4.044 8.275 1.00 95.00 78 LYS A O 1
ATOM 642 N N . ILE A 1 79 ? 6.015 4.664 9.714 1.00 95.50 79 ILE A N 1
ATOM 643 C CA . ILE A 1 79 ? 5.418 5.681 8.845 1.00 95.50 79 ILE A CA 1
ATOM 644 C C . 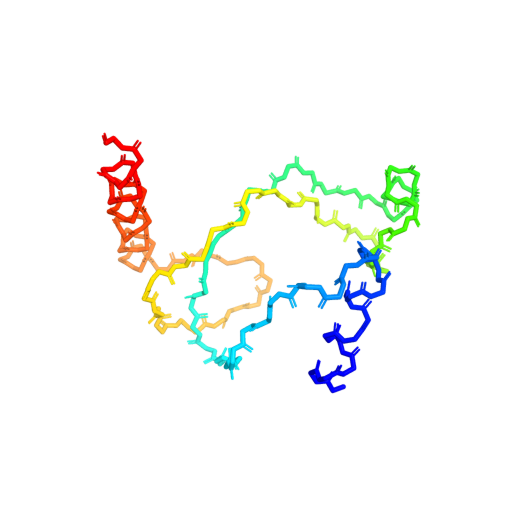ILE A 1 79 ? 6.314 6.916 8.888 1.00 95.50 79 ILE A C 1
ATOM 646 O O . ILE A 1 79 ? 6.556 7.474 9.958 1.00 95.50 79 ILE A O 1
ATOM 650 N N . TYR A 1 80 ? 6.776 7.346 7.720 1.00 95.88 80 TYR A N 1
ATOM 651 C CA . TYR A 1 80 ? 7.639 8.507 7.564 1.00 95.88 80 TYR A CA 1
ATOM 652 C C . TYR A 1 80 ? 7.092 9.442 6.487 1.00 95.88 80 TYR A C 1
ATOM 654 O O . TYR A 1 80 ? 6.337 9.040 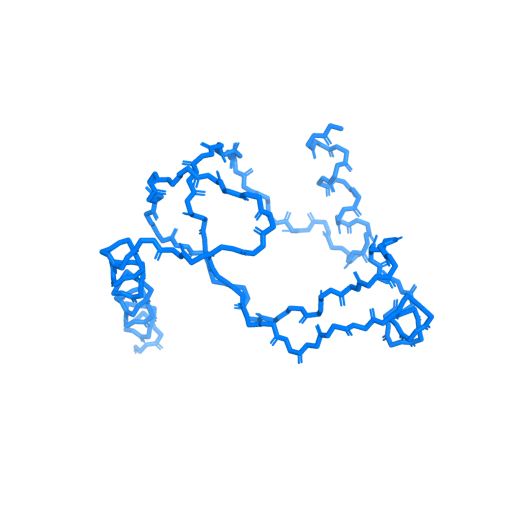5.599 1.00 95.88 80 TYR A O 1
ATOM 662 N N . MET A 1 81 ? 7.477 10.712 6.575 1.00 95.44 81 MET A N 1
ATOM 663 C CA . MET A 1 81 ? 7.081 11.711 5.591 1.00 95.44 81 MET A CA 1
ATOM 664 C C . MET A 1 81 ? 7.905 11.539 4.317 1.00 95.44 81 MET A C 1
ATOM 666 O O . MET A 1 81 ? 9.134 11.519 4.356 1.00 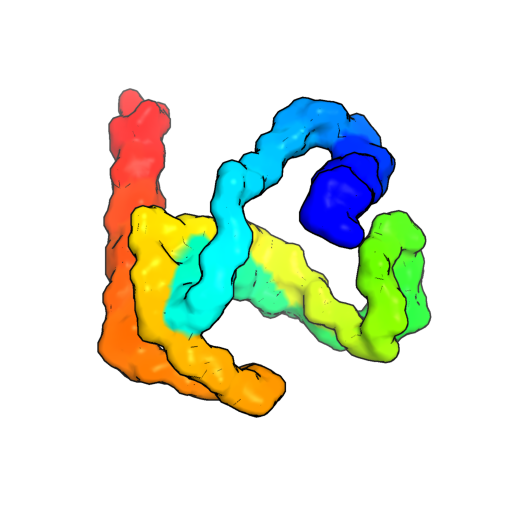95.44 81 MET A O 1
ATOM 670 N N . LEU A 1 82 ? 7.220 11.442 3.179 1.00 95.31 82 LEU A N 1
ATOM 671 C CA . LEU A 1 82 ? 7.863 11.466 1.869 1.00 95.31 82 LEU A CA 1
ATOM 672 C C . LEU A 1 82 ? 8.559 12.809 1.630 1.00 95.31 82 LEU A C 1
ATOM 674 O O . LEU A 1 82 ? 8.071 13.864 2.042 1.00 95.31 82 LEU A O 1
ATOM 678 N N . ASP A 1 83 ? 9.668 12.772 0.889 1.00 95.56 83 ASP A N 1
ATOM 679 C CA . ASP A 1 83 ? 10.282 13.991 0.373 1.00 95.56 83 ASP A CA 1
ATOM 680 C C . ASP A 1 83 ? 9.253 14.791 -0.440 1.00 95.56 83 ASP A C 1
ATOM 682 O O . ASP A 1 83 ? 8.551 14.250 -1.298 1.00 95.56 83 ASP A O 1
ATOM 686 N N . SER A 1 84 ? 9.173 16.096 -0.176 1.00 96.81 84 SER A N 1
ATOM 687 C CA . SER A 1 84 ? 8.141 16.961 -0.755 1.00 96.81 84 SER A CA 1
ATOM 688 C C . SER A 1 84 ? 8.186 16.985 -2.287 1.00 96.81 84 SER A C 1
ATOM 690 O O . SER A 1 84 ? 7.137 17.011 -2.935 1.00 96.81 84 SER A O 1
ATOM 692 N N . LYS A 1 85 ? 9.379 16.911 -2.897 1.00 96.69 85 LYS A N 1
ATOM 693 C CA . LYS A 1 85 ? 9.512 16.893 -4.361 1.00 96.69 85 LYS A CA 1
ATOM 694 C C . LYS A 1 85 ? 9.026 15.566 -4.931 1.00 96.69 85 LYS A C 1
ATOM 696 O O . LYS A 1 85 ? 8.312 15.573 -5.933 1.00 96.69 85 LYS A O 1
ATOM 701 N N . ILE A 1 86 ? 9.366 14.450 -4.283 1.00 96.31 86 ILE A N 1
ATOM 702 C CA . ILE A 1 86 ? 8.892 13.116 -4.682 1.00 96.31 86 ILE A CA 1
ATOM 703 C C . ILE A 1 86 ? 7.372 13.029 -4.547 1.00 96.31 86 ILE A C 1
ATOM 705 O O . ILE A 1 86 ? 6.702 12.617 -5.492 1.00 96.31 86 ILE A O 1
ATOM 709 N N . HIS A 1 87 ? 6.817 13.483 -3.423 1.00 96.75 87 HIS A N 1
ATOM 710 C CA . HIS A 1 87 ? 5.375 13.505 -3.197 1.00 96.75 87 HIS A CA 1
ATOM 711 C C . HIS A 1 87 ? 4.641 14.298 -4.291 1.00 96.75 87 HIS A C 1
ATOM 713 O O . HIS A 1 87 ? 3.732 13.778 -4.937 1.00 96.75 87 HIS A O 1
ATOM 719 N N . GLN A 1 88 ? 5.076 15.530 -4.575 1.00 97.75 88 GLN A N 1
ATOM 720 C CA . GLN A 1 88 ? 4.465 16.348 -5.627 1.00 97.75 88 GLN A CA 1
ATOM 721 C C . GLN A 1 88 ? 4.579 15.708 -7.017 1.00 97.75 88 GLN A C 1
ATOM 723 O O . GLN A 1 88 ? 3.650 15.810 -7.821 1.00 97.75 88 GLN A O 1
ATOM 728 N N . ALA A 1 89 ? 5.710 15.066 -7.321 1.00 97.06 89 ALA A N 1
ATOM 729 C CA . ALA A 1 89 ? 5.906 14.374 -8.590 1.00 97.06 89 ALA A CA 1
ATOM 730 C C . ALA A 1 89 ? 4.981 13.153 -8.725 1.00 97.06 89 ALA A C 1
ATOM 732 O O . ALA A 1 89 ? 4.362 12.984 -9.776 1.00 97.06 89 ALA A O 1
ATOM 733 N N . ALA A 1 90 ? 4.829 12.360 -7.661 1.00 97.06 90 ALA A N 1
ATOM 734 C CA . ALA A 1 90 ? 3.939 11.203 -7.619 1.00 97.06 90 ALA A CA 1
ATOM 735 C C . ALA A 1 90 ? 2.470 11.605 -7.819 1.00 97.06 90 ALA A C 1
ATOM 737 O O . ALA A 1 90 ? 1.798 11.062 -8.696 1.00 97.06 90 ALA A O 1
ATOM 738 N N . VAL A 1 91 ? 1.996 12.630 -7.101 1.00 96.44 91 VAL A N 1
ATOM 739 C CA . VAL A 1 91 ? 0.626 13.155 -7.257 1.00 96.44 91 VAL A CA 1
ATOM 740 C C . VAL A 1 91 ? 0.371 13.611 -8.697 1.00 96.44 91 VAL A C 1
ATOM 742 O O . VAL A 1 91 ? -0.642 13.253 -9.297 1.00 96.44 91 VAL A O 1
ATOM 745 N N . LYS A 1 92 ? 1.307 14.358 -9.297 1.00 96.69 92 LYS A N 1
ATOM 746 C CA . LYS A 1 92 ? 1.184 14.801 -10.697 1.00 96.69 92 LYS A CA 1
ATOM 747 C C . LYS A 1 92 ? 1.173 13.629 -11.680 1.00 96.69 92 LYS A C 1
ATOM 749 O O . LYS A 1 92 ? 0.465 13.702 -12.684 1.00 96.69 92 LYS A O 1
ATOM 754 N N . ALA A 1 93 ? 1.950 12.577 -11.423 1.00 96.56 93 ALA A N 1
ATOM 755 C CA . ALA A 1 93 ? 1.971 11.380 -12.260 1.00 96.56 93 ALA A CA 1
ATOM 756 C C . ALA A 1 93 ? 0.611 10.664 -12.241 1.00 96.56 93 ALA A C 1
ATOM 758 O O . ALA A 1 93 ? 0.067 10.384 -13.309 1.00 96.56 93 ALA A O 1
ATOM 759 N N . LEU A 1 94 ? 0.017 10.470 -11.058 1.00 95.81 94 LEU A N 1
ATOM 760 C CA . LEU A 1 94 ? -1.313 9.862 -10.916 1.00 95.81 94 LEU A CA 1
ATOM 761 C C . LEU A 1 94 ? -2.413 10.709 -11.562 1.00 95.81 94 LEU A C 1
ATOM 763 O O . LEU A 1 94 ? -3.254 10.185 -12.283 1.00 95.81 94 LEU A O 1
ATOM 767 N N . GLN A 1 95 ? -2.381 12.032 -11.383 1.00 95.00 95 GLN A N 1
ATOM 768 C CA . GLN A 1 95 ? -3.354 12.931 -12.015 1.00 95.00 95 GLN A CA 1
ATOM 769 C C . GLN A 1 95 ? -3.294 12.888 -13.545 1.00 95.00 95 GLN A C 1
ATOM 771 O O . GLN A 1 95 ? -4.323 13.005 -14.210 1.00 95.00 95 GLN A O 1
ATOM 776 N N . ARG A 1 96 ? -2.093 12.757 -14.123 1.00 94.81 96 ARG A N 1
ATOM 777 C CA . ARG A 1 96 ? -1.928 12.603 -15.575 1.00 94.81 96 ARG A CA 1
ATOM 778 C C . ARG A 1 96 ? -2.483 11.266 -16.050 1.00 94.81 96 ARG A C 1
ATOM 780 O O . ARG A 1 96 ? -3.235 11.268 -17.018 1.00 94.81 96 ARG A O 1
ATOM 787 N N . LEU A 1 97 ? -2.176 10.183 -15.337 1.00 93.44 97 LEU A N 1
ATOM 788 C CA . LEU A 1 97 ? -2.698 8.852 -15.640 1.00 93.44 97 LEU A CA 1
ATOM 789 C C . LEU A 1 97 ? -4.233 8.828 -15.587 1.00 93.44 97 LEU A C 1
ATOM 791 O O . LEU A 1 97 ? -4.873 8.395 -16.535 1.00 93.44 97 LEU A O 1
ATOM 795 N N . ALA A 1 98 ? -4.833 9.392 -14.537 1.00 91.44 98 ALA A N 1
ATOM 796 C CA . ALA 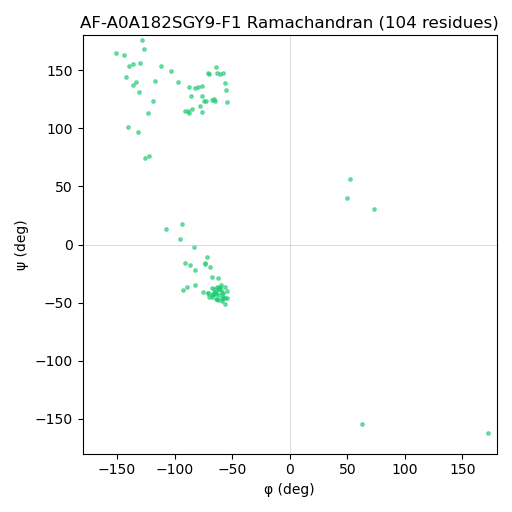A 1 98 ? -6.287 9.468 -14.398 1.00 91.44 98 ALA A CA 1
ATOM 797 C C . ALA A 1 98 ? -6.953 10.244 -15.550 1.00 91.44 98 ALA A C 1
ATOM 799 O O . ALA A 1 98 ? -8.001 9.842 -16.050 1.00 91.44 98 ALA A O 1
ATOM 800 N N . LYS A 1 99 ? -6.334 11.341 -16.012 1.00 91.81 99 LYS A N 1
ATOM 801 C CA . LYS A 1 99 ? -6.823 12.098 -17.178 1.00 91.81 99 LYS A CA 1
ATOM 802 C C . LYS A 1 99 ? -6.732 11.294 -18.473 1.00 91.81 99 LYS A C 1
ATOM 804 O O . LYS A 1 99 ? -7.652 11.368 -19.275 1.00 91.81 99 LYS A O 1
ATOM 809 N N . GLN A 1 100 ? -5.639 10.560 -18.673 1.00 89.88 100 GLN A N 1
ATOM 810 C CA . GLN A 1 100 ? -5.448 9.715 -19.854 1.00 89.88 100 GLN A CA 1
ATOM 811 C C . GLN A 1 100 ? -6.456 8.566 -19.888 1.00 89.88 100 GLN A C 1
ATOM 813 O O . GLN A 1 100 ? -7.048 8.324 -20.931 1.00 89.88 100 GLN A O 1
ATOM 818 N N . ASN A 1 101 ? -6.700 7.915 -18.749 1.00 88.12 101 ASN A N 1
ATOM 819 C CA . ASN A 1 101 ? -7.677 6.832 -18.657 1.00 88.12 101 ASN A CA 1
ATOM 820 C C . ASN A 1 101 ? -9.086 7.326 -18.997 1.00 88.12 101 ASN A C 1
ATOM 822 O O . ASN A 1 101 ? -9.762 6.705 -19.804 1.00 88.12 101 ASN A O 1
ATOM 826 N N . LYS A 1 102 ? -9.484 8.496 -18.485 1.00 86.25 102 LYS A N 1
ATOM 827 C CA . LYS A 1 102 ? -10.789 9.084 -18.809 1.00 86.25 102 LYS A CA 1
ATOM 828 C C . LYS A 1 102 ? -10.954 9.386 -20.306 1.00 86.25 102 LYS A C 1
ATOM 830 O O . LYS A 1 102 ? -12.016 9.160 -20.855 1.00 86.25 102 LYS A O 1
ATOM 835 N N . GLN A 1 103 ? -9.896 9.850 -20.971 1.00 79.38 103 GLN A N 1
ATOM 836 C CA . G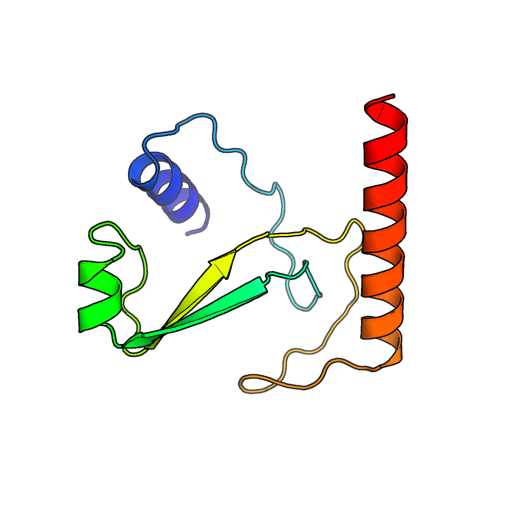LN A 1 103 ? -9.911 10.118 -22.418 1.00 79.38 103 GLN A CA 1
ATOM 837 C C . GLN A 1 103 ? -9.987 8.854 -23.284 1.00 79.38 103 GLN A C 1
ATOM 839 O O . GLN A 1 103 ? -10.285 8.965 -24.465 1.00 79.38 103 GLN A O 1
ATOM 844 N N . LEU A 1 104 ? -9.647 7.684 -22.737 1.00 74.38 104 LEU A N 1
ATOM 845 C CA . LEU A 1 104 ? -9.767 6.396 -23.427 1.00 74.38 104 LEU A CA 1
ATOM 846 C C . LEU A 1 104 ? -11.162 5.776 -23.261 1.00 74.38 104 LEU A C 1
ATOM 848 O O . LEU A 1 104 ? -11.501 4.851 -23.995 1.00 74.38 104 LEU A O 1
ATOM 852 N N . GLU A 1 105 ? -11.930 6.247 -22.278 1.00 70.69 105 GLU A N 1
ATOM 853 C CA . GLU A 1 105 ? -13.298 5.806 -21.990 1.00 70.69 105 GLU A CA 1
ATOM 854 C C . GLU A 1 105 ? -14.361 6.647 -22.726 1.00 70.69 105 GLU A C 1
ATOM 856 O O . GLU A 1 105 ? -15.507 6.206 -22.823 1.00 70.69 105 GLU A O 1
ATOM 861 N N . ASP A 1 106 ? -13.971 7.820 -23.244 1.00 56.84 106 ASP A N 1
ATOM 862 C CA . ASP A 1 106 ? -14.766 8.719 -24.100 1.00 56.84 106 ASP A CA 1
ATOM 863 C C . ASP A 1 106 ? -14.604 8.370 -25.598 1.00 56.84 106 ASP A C 1
ATOM 865 O O . ASP A 1 106 ? -15.620 8.424 -26.334 1.00 56.84 106 ASP A O 1
#

Mean predicted aligned error: 4.09 Å

pLDDT: mean 94.02, std 5.55, range [56.84, 98.31]

Secondary structure (DSSP, 8-state):
-HHHHHHHHHHHTT-TT----S---SSEEEEEEEEEEEEEHHHHHHH-TT----SSEEEEEEEEEEEEEEEE----SSS-PPPHHHHHHHHHHHHHHHHHHHHHH-

InterPro domains:
  IPR015947 PUA-like superfamily [SSF88697] (24-85)

Nearest PDB structures (foldseek):
  8yfj-assembly1_A  TM=9.538E-01  e=2.307E-09  Homo sapiens
  2e5o-assembly1_A  TM=9.344E-01  e=1.385E-08  Homo sapiens
  8alz-assembly1_A  TM=8.886E-01  e=2.168E-08  Homo sapiens
  7oqe-assembly1_b  TM=3.068E-01  e=6.534E+00  Saccharomyces cerevisiae

Organism: NCBI:txid74869

Radius of gyration: 16.52 Å; Cα contacts (8 Å, |Δi|>4): 88; chains: 1; bounding box: 30×36×41 Å